Protein AF-A0A8H4EL02-F1 (afdb_monomer_lite)

Foldseek 3Di:
DLQLFQLCVVPDVPDDDDVLRNLQSVLLVLQCVQVVDDWPPVDPDPVVVSVCVLVVDGDDHDPLPDPLSVVQSCQSNDNDSVSRDDPVVSVVSVVPDDVVSSVVPDPQPPDDPVVLVVLVVVLVVCVVVVVVVSNVVSVVVSVVRPPQDPVNVVVVVPPPPVPDPDPDDDDDD

Secondary structure (DSSP, 8-state):
-GGGS-HHHHH-TTPPP-HHHHHHHHHHHHHHHHHTS-SSTT---HHHHHHHHHTT--PPPPTTS-HHHHHHHHHHT-SSGGGSPPHHHHHHHHHHS-HHHHSTTS------HHHHHHHHHHHHHHHHTT-HHHHHHHHHHHHHTT---HHHHHHHHT--TTS----------

Sequence (173 aa):
MPAYVEPQCLVNDKYKRNIKTDVYSLGVILWEISSGRSPFPSFESVLSLAVHIFRGNREEPIEGTPSQYIQLYKQCWNNDPVNRPETGSIVNTLNQINPNEMLKQHNPIEASPQFFESLRTESHKFFEQGKFLKTLDLFEEILKNCQLSPEDQLSATAWDLSRDRGVENFCEK

InterPro domains:
  IPR000719 Protein kinase domain [PS50011] (1-103)
  IPR001245 Serine-threonine/tyrosine-protein kinase, catalytic domain [PF07714] (6-94)
  IPR011009 Protein kinase-like domain superfamily [SSF56112] (2-119)
  IPR051681 Serine/Threonine Kinases and Pseudokinases [PTHR44329] (2-103)

Radius of gyration: 20.52 Å; chains: 1; bounding box: 42×43×51 Å

Organism: Gigaspora margarita (NCBI:txid4874)

pLDDT: mean 79.82, std 19.75, range [32.84, 98.38]

Structure (mmCIF, N/CA/C/O backbone):
data_AF-A0A8H4EL02-F1
#
_entry.id   AF-A0A8H4EL02-F1
#
loop_
_atom_site.group_PDB
_atom_site.id
_atom_site.type_symbol
_atom_site.label_atom_id
_atom_site.label_alt_id
_atom_site.label_comp_id
_atom_site.label_asym_id
_atom_site.label_entity_id
_atom_site.label_seq_id
_atom_site.pdbx_PDB_ins_code
_atom_site.Cartn_x
_atom_site.Cartn_y
_atom_site.Cartn_z
_atom_site.occupancy
_atom_site.B_iso_or_equiv
_atom_site.auth_seq_id
_atom_site.auth_comp_id
_atom_site.auth_asym_id
_atom_site.auth_atom_id
_atom_site.pdbx_PDB_model_num
ATOM 1 N N . MET A 1 1 ? 11.489 7.234 0.987 1.00 72.19 1 MET A N 1
ATOM 2 C CA . MET A 1 1 ? 10.448 7.333 -0.064 1.00 72.19 1 MET A CA 1
ATOM 3 C C . MET A 1 1 ? 10.497 6.291 -1.206 1.00 72.19 1 MET A C 1
ATOM 5 O O . MET A 1 1 ? 9.519 6.257 -1.935 1.00 72.19 1 MET A O 1
ATOM 9 N N . PRO A 1 2 ? 11.508 5.412 -1.407 1.00 85.88 2 PRO A N 1
ATOM 10 C CA . PRO A 1 2 ? 11.444 4.416 -2.498 1.00 85.88 2 PRO A CA 1
ATOM 11 C C . PRO A 1 2 ? 10.304 3.403 -2.350 1.00 85.88 2 PRO A C 1
ATOM 13 O O . PRO A 1 2 ? 9.802 2.915 -3.352 1.00 85.88 2 PRO A O 1
ATOM 16 N N . ALA A 1 3 ? 9.887 3.122 -1.110 1.00 93.00 3 ALA A N 1
ATOM 17 C CA . ALA A 1 3 ? 8.851 2.143 -0.783 1.00 93.00 3 ALA A CA 1
ATOM 18 C C . ALA A 1 3 ? 7.545 2.345 -1.566 1.00 93.00 3 ALA A C 1
ATOM 20 O O . ALA A 1 3 ? 6.992 1.392 -2.101 1.00 93.00 3 ALA A O 1
ATOM 21 N N . TYR A 1 4 ? 7.101 3.597 -1.685 1.00 95.75 4 TYR A N 1
ATOM 22 C CA . TYR A 1 4 ? 5.845 3.962 -2.341 1.00 95.75 4 TYR A CA 1
ATOM 23 C C . TYR A 1 4 ? 5.981 4.123 -3.855 1.00 95.75 4 TYR A C 1
ATOM 25 O O . TYR A 1 4 ? 4.978 4.290 -4.543 1.00 95.75 4 TYR A O 1
ATOM 33 N N . VAL A 1 5 ? 7.203 4.126 -4.389 1.00 93.94 5 VAL A N 1
ATOM 34 C CA . VAL A 1 5 ? 7.440 4.363 -5.812 1.00 93.94 5 VAL A CA 1
ATOM 35 C C . VAL A 1 5 ? 7.351 3.045 -6.563 1.00 93.94 5 VAL A C 1
ATOM 37 O O . VAL A 1 5 ? 7.994 2.064 -6.200 1.00 93.94 5 VAL A O 1
ATOM 40 N N . GLU A 1 6 ? 6.584 3.062 -7.651 1.00 93.38 6 GLU A N 1
ATOM 41 C CA . GLU A 1 6 ? 6.502 1.961 -8.605 1.00 93.38 6 GLU A CA 1
ATOM 42 C C . GLU A 1 6 ? 7.898 1.398 -8.954 1.00 93.38 6 GLU A C 1
ATOM 44 O O . GLU A 1 6 ? 8.740 2.165 -9.436 1.00 93.38 6 GLU A O 1
ATOM 49 N N . PRO A 1 7 ? 8.140 0.077 -8.815 1.00 92.06 7 PRO A N 1
ATOM 50 C CA . PRO A 1 7 ? 9.443 -0.526 -9.081 1.00 92.06 7 PRO A CA 1
ATOM 51 C C . PRO A 1 7 ? 10.013 -0.186 -10.463 1.00 92.06 7 PRO A C 1
ATOM 53 O O . PRO A 1 7 ? 11.208 0.072 -10.594 1.00 92.06 7 PRO A O 1
ATOM 56 N N . GLN A 1 8 ? 9.170 -0.133 -11.499 1.00 91.12 8 GLN A N 1
ATOM 57 C CA . GLN A 1 8 ? 9.612 0.197 -12.859 1.00 91.12 8 GLN A CA 1
ATOM 58 C C . GLN A 1 8 ? 10.101 1.648 -12.998 1.00 91.12 8 GLN A C 1
ATOM 60 O O . GLN A 1 8 ? 11.030 1.903 -13.764 1.00 91.12 8 GLN A O 1
ATOM 65 N N . CYS A 1 9 ? 9.552 2.581 -12.210 1.00 91.69 9 CYS A N 1
ATOM 66 C CA . CYS A 1 9 ? 10.016 3.971 -12.152 1.00 91.69 9 CYS A CA 1
ATOM 67 C C . CYS A 1 9 ? 11.393 4.114 -11.489 1.00 91.69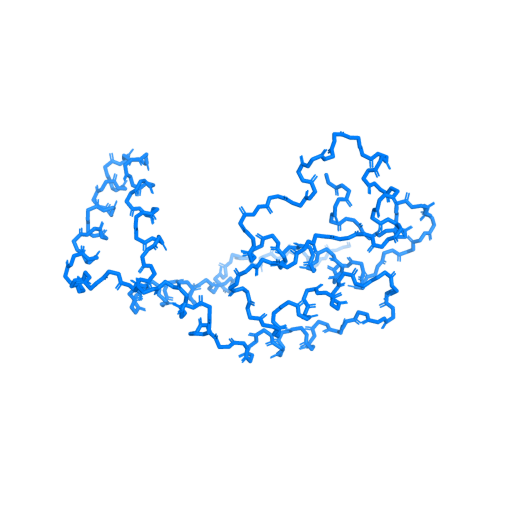 9 CYS A C 1
ATOM 69 O O . CYS A 1 9 ? 12.025 5.151 -11.658 1.00 91.69 9 CYS A O 1
ATOM 71 N N . LEU A 1 10 ? 11.838 3.124 -10.707 1.00 86.38 10 LEU A N 1
ATOM 72 C CA . LEU A 1 10 ? 13.146 3.146 -10.040 1.00 86.38 10 LEU A CA 1
ATOM 73 C C . LEU A 1 10 ? 14.283 2.671 -10.955 1.00 86.38 10 LEU A C 1
ATOM 75 O O . LEU A 1 10 ? 15.445 2.940 -10.666 1.00 86.38 10 LEU A O 1
ATOM 79 N N . VAL A 1 11 ? 13.954 1.940 -12.025 1.00 84.12 11 VAL A N 1
ATOM 80 C CA . VAL A 1 11 ? 14.935 1.307 -12.922 1.00 84.12 11 VAL A CA 1
ATOM 81 C C . VAL A 1 11 ? 14.952 1.950 -14.305 1.00 84.12 11 VAL A C 1
ATOM 83 O O . VAL A 1 11 ? 15.996 1.992 -14.951 1.00 84.12 11 VAL A O 1
ATOM 86 N N . ASN A 1 12 ? 13.803 2.433 -14.782 1.00 87.06 12 ASN A N 1
ATOM 87 C CA . ASN A 1 12 ? 13.669 2.988 -16.118 1.00 87.06 12 ASN A CA 1
ATOM 88 C C . ASN A 1 12 ? 13.135 4.422 -16.068 1.00 87.06 12 ASN A C 1
ATOM 90 O O . ASN A 1 12 ? 11.931 4.641 -15.949 1.00 87.06 12 ASN A O 1
ATOM 94 N N . ASP A 1 13 ? 14.023 5.389 -16.291 1.00 84.44 13 ASP A N 1
ATOM 95 C CA . ASP A 1 13 ? 13.687 6.819 -16.341 1.00 84.44 13 ASP A CA 1
ATOM 96 C C . ASP A 1 13 ? 12.685 7.174 -17.454 1.00 84.44 13 ASP A C 1
ATOM 98 O O . ASP A 1 13 ? 12.045 8.223 -17.419 1.00 84.44 13 ASP A O 1
ATOM 102 N N . LYS A 1 14 ? 12.528 6.302 -18.461 1.00 91.56 14 LYS A N 1
ATOM 103 C CA . LYS A 1 14 ? 11.557 6.471 -19.553 1.00 91.56 14 LYS A CA 1
ATOM 104 C C . LYS A 1 14 ? 10.209 5.817 -19.259 1.00 91.56 14 LYS A C 1
ATOM 106 O O . LYS A 1 14 ? 9.298 5.929 -20.084 1.00 91.56 14 LYS A O 1
ATOM 111 N N . TYR A 1 15 ? 10.069 5.105 -18.140 1.00 91.19 15 TYR A N 1
ATOM 112 C CA . TYR A 1 15 ? 8.803 4.495 -17.767 1.00 91.19 15 TYR A CA 1
ATOM 113 C C . TYR A 1 15 ? 7.772 5.587 -17.473 1.00 91.19 15 TYR A C 1
ATOM 115 O O . TYR A 1 15 ? 7.970 6.460 -16.626 1.00 91.19 15 TYR A O 1
ATOM 123 N N . LYS A 1 16 ? 6.657 5.555 -18.205 1.00 92.50 16 LYS A N 1
ATOM 124 C CA . LYS A 1 16 ? 5.602 6.553 -18.055 1.00 92.50 16 LYS A CA 1
ATOM 125 C C . LYS A 1 16 ? 4.712 6.185 -16.878 1.00 92.50 16 LYS A C 1
ATOM 127 O O . LYS A 1 16 ? 4.067 5.138 -16.886 1.00 92.50 16 LYS A O 1
ATOM 132 N N . ARG A 1 17 ? 4.644 7.087 -15.899 1.00 94.12 17 ARG A N 1
ATOM 133 C CA . ARG A 1 17 ? 3.669 7.005 -14.808 1.00 94.12 17 ARG A CA 1
ATOM 134 C C . ARG A 1 17 ? 2.252 7.074 -15.363 1.00 94.12 17 ARG A C 1
ATOM 136 O O . ARG A 1 17 ? 1.987 7.774 -16.339 1.00 94.12 17 ARG A O 1
ATOM 143 N N . ASN A 1 18 ? 1.364 6.317 -14.743 1.00 95.25 18 ASN A N 1
ATOM 144 C CA . ASN A 1 18 ? -0.039 6.211 -15.110 1.00 95.25 18 ASN A CA 1
ATOM 145 C C . ASN A 1 18 ? -0.846 5.826 -13.864 1.00 95.25 18 ASN A C 1
ATOM 147 O O . ASN A 1 18 ? -0.283 5.595 -12.801 1.00 95.25 18 ASN A O 1
ATOM 151 N N . ILE A 1 19 ? -2.159 5.663 -13.995 1.00 96.50 19 ILE A N 1
ATOM 152 C CA . ILE A 1 19 ? -3.010 5.316 -12.849 1.00 96.50 19 ILE A CA 1
ATOM 153 C C . ILE A 1 19 ? -2.571 4.032 -12.116 1.00 96.50 19 ILE A C 1
ATOM 155 O O . ILE A 1 19 ? -2.760 3.904 -10.910 1.00 96.50 19 ILE A O 1
ATOM 159 N N . LYS A 1 20 ? -1.930 3.077 -12.806 1.00 97.19 20 LYS A N 1
ATOM 160 C CA . LYS A 1 20 ? -1.430 1.843 -12.182 1.00 97.19 20 LYS A CA 1
ATOM 161 C C . LYS A 1 20 ? -0.226 2.101 -11.275 1.00 97.19 20 LYS A C 1
ATOM 163 O O . LYS A 1 20 ? -0.010 1.314 -10.354 1.00 97.19 20 LYS A O 1
ATOM 168 N N . THR A 1 21 ? 0.544 3.170 -11.499 1.00 96.75 21 THR A N 1
ATOM 169 C CA . THR A 1 21 ? 1.607 3.582 -10.567 1.00 96.75 21 THR A CA 1
ATOM 170 C C . THR A 1 21 ? 1.033 4.148 -9.279 1.00 96.75 21 THR A C 1
ATOM 172 O O . THR A 1 21 ? 1.567 3.862 -8.215 1.00 96.75 21 THR A O 1
ATOM 175 N N . ASP A 1 22 ? -0.093 4.856 -9.352 1.00 97.38 22 ASP A N 1
ATOM 176 C CA . ASP A 1 22 ? -0.764 5.375 -8.155 1.00 97.38 22 ASP A CA 1
ATOM 177 C C . ASP A 1 22 ? -1.420 4.238 -7.359 1.00 97.38 22 ASP A C 1
ATOM 179 O O . ASP A 1 22 ? -1.328 4.195 -6.133 1.00 97.38 22 ASP A O 1
ATOM 183 N N . VAL A 1 23 ? -2.000 3.248 -8.053 1.00 98.38 23 VAL A N 1
ATOM 184 C CA . VAL A 1 23 ? -2.521 2.017 -7.428 1.00 98.38 23 VAL A CA 1
ATOM 185 C C . VAL A 1 23 ? -1.422 1.253 -6.680 1.00 98.38 23 VAL A C 1
ATOM 187 O O . VAL A 1 23 ? -1.683 0.715 -5.606 1.00 98.38 23 VAL A O 1
ATOM 190 N N . TYR A 1 24 ? -0.189 1.242 -7.194 1.00 97.81 24 TYR A N 1
ATOM 191 C CA . TYR A 1 24 ? 0.942 0.653 -6.475 1.00 97.81 24 TYR A CA 1
ATOM 192 C C . TYR A 1 24 ? 1.186 1.358 -5.138 1.00 97.81 24 TYR A C 1
ATOM 194 O O . TYR A 1 24 ? 1.212 0.703 -4.094 1.00 97.81 24 TYR A O 1
ATOM 202 N N . SER A 1 25 ? 1.317 2.688 -5.161 1.00 97.75 25 SER A N 1
ATOM 203 C CA . SER A 1 25 ? 1.534 3.484 -3.950 1.00 97.75 25 SER A CA 1
ATOM 204 C C . SER A 1 25 ? 0.393 3.303 -2.948 1.00 97.75 25 SER A C 1
ATOM 206 O O . SER A 1 25 ? 0.645 3.173 -1.752 1.00 97.75 25 SER A O 1
ATOM 208 N N . LEU A 1 26 ? -0.849 3.214 -3.436 1.00 98.12 26 LEU A N 1
ATOM 209 C CA . LEU A 1 26 ? -2.017 2.921 -2.612 1.00 98.12 26 LEU A CA 1
ATOM 210 C C . LEU A 1 26 ? -1.902 1.562 -1.911 1.00 98.12 26 LEU A C 1
ATOM 212 O O . LEU A 1 26 ? -2.230 1.469 -0.736 1.00 98.12 26 LEU A O 1
ATOM 216 N N . GLY A 1 27 ? -1.401 0.520 -2.582 1.00 98.00 27 GLY A N 1
ATOM 217 C CA . GLY A 1 27 ? -1.161 -0.783 -1.951 1.00 98.00 27 GLY A CA 1
ATOM 218 C C . GLY A 1 27 ? -0.220 -0.694 -0.748 1.00 98.00 27 GLY A C 1
ATOM 219 O O . GLY A 1 27 ? -0.513 -1.247 0.308 1.00 98.00 27 GLY A O 1
ATOM 220 N N . VAL A 1 28 ? 0.867 0.071 -0.875 1.00 97.94 28 VAL A N 1
ATOM 221 C CA . VAL A 1 28 ? 1.817 0.303 0.228 1.00 97.94 28 VAL A CA 1
ATOM 222 C C . VAL A 1 28 ? 1.150 1.058 1.382 1.00 97.94 28 VAL A C 1
ATOM 224 O O . VAL A 1 28 ? 1.313 0.671 2.536 1.00 97.94 28 VAL A O 1
ATOM 227 N N . ILE A 1 29 ? 0.339 2.077 1.078 1.00 97.75 29 ILE A N 1
ATOM 228 C CA . ILE A 1 29 ? -0.419 2.841 2.083 1.00 97.75 29 ILE A CA 1
ATOM 229 C C . ILE A 1 29 ? -1.429 1.950 2.818 1.00 97.75 29 ILE A C 1
ATOM 231 O O . ILE A 1 29 ? -1.538 2.026 4.036 1.00 97.75 29 ILE A O 1
ATOM 235 N N . LEU A 1 30 ? -2.158 1.086 2.107 1.00 96.88 30 LEU A N 1
ATOM 236 C CA . LEU A 1 30 ? -3.107 0.158 2.731 1.00 96.88 30 LEU A CA 1
ATOM 237 C C . LEU A 1 30 ? -2.392 -0.791 3.705 1.00 96.88 30 LEU A C 1
ATOM 239 O O . LEU A 1 30 ? -2.878 -1.023 4.811 1.00 96.88 30 LEU A O 1
ATOM 243 N N . TRP A 1 31 ? -1.212 -1.300 3.337 1.00 97.31 31 TRP A N 1
ATOM 244 C CA . TRP A 1 31 ? -0.408 -2.096 4.264 1.00 97.31 31 TRP A CA 1
ATOM 245 C C . TRP A 1 31 ? 0.046 -1.278 5.481 1.00 97.31 31 TRP A C 1
ATOM 247 O O . TRP A 1 31 ? -0.095 -1.754 6.606 1.00 97.31 31 TRP A O 1
ATOM 257 N N . GLU A 1 32 ? 0.523 -0.047 5.282 1.00 96.56 32 GLU A N 1
ATOM 258 C CA . GLU A 1 32 ? 0.945 0.860 6.362 1.00 96.56 32 GLU A CA 1
ATOM 259 C C . GLU A 1 32 ? -0.200 1.168 7.338 1.00 96.56 32 GLU A C 1
ATOM 261 O O . GLU A 1 32 ? 0.001 1.128 8.550 1.00 96.56 32 GLU A O 1
ATOM 266 N N . ILE A 1 33 ? -1.422 1.375 6.834 1.00 93.88 33 ILE A N 1
ATOM 267 C CA . ILE A 1 33 ? -2.625 1.536 7.664 1.00 93.88 33 ILE A CA 1
ATOM 268 C C . ILE A 1 33 ? -2.895 0.266 8.476 1.00 93.88 33 ILE A C 1
ATOM 270 O O . ILE A 1 33 ? -3.159 0.351 9.672 1.00 93.88 33 ILE A O 1
ATOM 274 N N . SER A 1 34 ? -2.811 -0.913 7.849 1.00 91.88 34 SER A N 1
ATOM 275 C CA . SER A 1 34 ? -3.055 -2.181 8.550 1.00 91.88 34 SER A CA 1
ATOM 276 C C . SER A 1 34 ? -1.995 -2.503 9.606 1.00 91.88 34 SER A C 1
ATOM 278 O O . SER A 1 34 ? -2.295 -3.144 10.609 1.00 91.88 34 SER A O 1
ATOM 280 N N . SER A 1 35 ? -0.751 -2.069 9.386 1.00 91.38 35 SER A N 1
ATOM 281 C CA . SER A 1 35 ? 0.380 -2.390 10.252 1.00 91.38 35 SER A CA 1
ATOM 282 C C . SER A 1 35 ? 0.636 -1.348 11.333 1.00 91.38 35 SER A C 1
ATOM 284 O O . SER A 1 35 ? 1.234 -1.681 12.359 1.00 91.38 35 SER A O 1
ATOM 286 N N . GLY A 1 36 ? 0.235 -0.096 11.094 1.00 89.88 36 GLY A N 1
ATOM 287 C CA . GLY A 1 36 ? 0.633 1.056 11.898 1.00 89.88 36 GLY A CA 1
ATOM 288 C C . GLY A 1 36 ? 2.143 1.321 11.857 1.00 89.88 36 GLY A C 1
ATOM 289 O O . GLY A 1 36 ? 2.685 1.922 12.783 1.00 89.88 36 GLY A O 1
ATOM 290 N N . ARG A 1 37 ? 2.856 0.815 10.840 1.00 91.12 37 ARG A N 1
ATOM 291 C CA . ARG A 1 37 ? 4.322 0.861 10.737 1.00 91.12 37 ARG A CA 1
ATOM 292 C C . ARG A 1 37 ? 4.756 1.421 9.393 1.00 91.12 37 ARG A C 1
ATOM 294 O O . ARG A 1 37 ? 4.164 1.117 8.363 1.00 91.12 37 ARG A O 1
ATOM 301 N N . SER A 1 38 ? 5.876 2.141 9.405 1.00 93.00 38 SER A N 1
ATOM 302 C CA . SER A 1 38 ? 6.515 2.601 8.172 1.00 93.00 38 SER A CA 1
ATOM 303 C C . SER A 1 38 ? 7.023 1.409 7.339 1.00 93.00 38 SER A C 1
ATOM 305 O O . SER A 1 38 ? 7.582 0.471 7.921 1.00 93.00 38 SER A O 1
ATOM 307 N N . PRO A 1 39 ? 6.856 1.423 6.004 1.00 95.12 39 PRO A N 1
ATOM 308 C CA . PRO A 1 39 ? 7.300 0.343 5.127 1.00 95.12 39 PRO A CA 1
ATOM 309 C C . PRO A 1 39 ? 8.828 0.238 5.064 1.00 95.12 39 PRO A C 1
ATOM 311 O O . PRO A 1 39 ? 9.543 1.241 5.008 1.00 95.12 39 PRO A O 1
ATOM 314 N N . PHE A 1 40 ? 9.328 -0.999 5.034 1.00 94.25 40 PHE A N 1
ATOM 315 C CA . PHE A 1 40 ? 10.759 -1.340 4.987 1.00 94.25 40 PHE A CA 1
ATOM 316 C C . PHE A 1 40 ? 11.660 -0.599 6.008 1.00 94.25 40 PHE A C 1
ATOM 318 O O . PHE A 1 40 ? 12.701 -0.055 5.625 1.00 94.25 40 PHE A O 1
ATOM 325 N N . PRO A 1 41 ? 11.345 -0.615 7.320 1.00 90.94 41 PRO A N 1
ATOM 326 C CA . PRO A 1 41 ? 12.036 0.217 8.313 1.00 90.94 41 PRO A CA 1
ATOM 327 C C . PRO A 1 41 ? 13.511 -0.166 8.522 1.00 90.94 41 PRO A C 1
ATOM 329 O O . PRO A 1 41 ? 14.291 0.627 9.035 1.00 90.94 41 PRO A O 1
ATOM 332 N N . SER A 1 42 ? 13.908 -1.379 8.124 1.00 91.25 42 SER A N 1
ATOM 333 C CA . SER A 1 42 ? 15.271 -1.900 8.286 1.00 91.25 42 SER A CA 1
ATOM 334 C C . SER A 1 42 ? 16.241 -1.487 7.171 1.00 91.25 42 SER A C 1
ATOM 336 O O . SER A 1 42 ? 17.415 -1.844 7.231 1.00 91.25 42 SER A O 1
ATOM 338 N N . PHE A 1 43 ? 15.776 -0.788 6.130 1.00 91.62 43 PHE A N 1
ATOM 339 C CA . PHE A 1 43 ? 16.621 -0.390 5.004 1.00 91.62 43 PHE A CA 1
ATOM 340 C C . PHE A 1 43 ? 17.118 1.049 5.151 1.00 91.62 43 PHE A C 1
ATOM 342 O O . PHE A 1 43 ? 16.365 2.001 4.972 1.00 91.62 43 PHE A O 1
ATOM 349 N N . GLU A 1 44 ? 18.422 1.211 5.367 1.00 89.19 44 GLU A N 1
ATOM 350 C CA . GLU A 1 44 ? 19.067 2.535 5.398 1.00 89.19 44 GLU A CA 1
ATOM 351 C C . GLU A 1 44 ? 19.433 3.043 3.992 1.00 89.19 44 GLU A C 1
ATOM 353 O O . GLU A 1 44 ? 19.445 4.242 3.715 1.00 89.19 44 GLU A O 1
ATOM 358 N N . SER A 1 45 ? 19.723 2.123 3.068 1.00 92.81 45 SER A N 1
ATOM 359 C CA . SER A 1 45 ? 20.148 2.442 1.704 1.00 92.81 45 SER A CA 1
ATOM 360 C C . SER A 1 45 ? 18.968 2.441 0.733 1.00 92.81 45 SER A C 1
ATOM 362 O O . SER A 1 45 ? 18.359 1.402 0.472 1.00 92.81 45 SER A O 1
ATOM 364 N N . VAL A 1 46 ? 18.720 3.597 0.108 1.00 89.69 46 VAL A N 1
ATOM 365 C CA . VAL A 1 46 ? 17.717 3.772 -0.959 1.00 89.69 46 VAL A CA 1
ATOM 366 C C . VAL A 1 46 ? 17.929 2.792 -2.114 1.00 89.69 46 VAL A C 1
ATOM 368 O O . VAL A 1 46 ? 16.966 2.197 -2.594 1.00 89.69 46 VAL A O 1
ATOM 371 N N . LEU A 1 47 ? 19.179 2.592 -2.541 1.00 90.88 47 LEU A N 1
ATOM 372 C CA . LEU A 1 47 ? 19.505 1.680 -3.638 1.00 90.88 47 LEU A CA 1
ATOM 373 C C . LEU A 1 47 ? 19.220 0.222 -3.257 1.00 90.88 47 LEU A C 1
ATOM 375 O O . LEU A 1 47 ? 18.634 -0.520 -4.043 1.00 90.88 47 LEU A O 1
ATOM 379 N N . SER A 1 48 ? 19.595 -0.178 -2.039 1.00 93.19 48 SER A N 1
ATOM 380 C CA . SER A 1 48 ? 19.351 -1.541 -1.548 1.00 93.19 48 SER A CA 1
ATOM 381 C C . SER A 1 48 ? 17.855 -1.835 -1.452 1.00 93.19 48 SER A C 1
ATOM 383 O O . SER A 1 48 ? 17.410 -2.904 -1.869 1.00 93.19 48 SER A O 1
ATOM 385 N N . LEU A 1 49 ? 17.074 -0.857 -0.982 1.00 94.19 49 LEU A N 1
ATOM 386 C CA . LEU A 1 49 ? 15.618 -0.938 -0.944 1.00 94.19 49 LEU A CA 1
ATOM 387 C C . LEU A 1 49 ? 15.014 -1.047 -2.351 1.00 94.19 49 LEU A C 1
ATOM 389 O O . LEU A 1 49 ? 14.188 -1.922 -2.596 1.00 94.19 49 LEU A O 1
ATOM 393 N N . ALA A 1 50 ? 15.457 -0.212 -3.295 1.00 91.94 50 ALA A N 1
ATOM 394 C CA . ALA A 1 50 ? 14.979 -0.252 -4.676 1.00 91.94 50 ALA A CA 1
ATOM 395 C C . ALA A 1 50 ? 15.225 -1.622 -5.333 1.00 91.94 50 ALA A C 1
ATOM 397 O O . ALA A 1 50 ? 14.322 -2.183 -5.950 1.00 91.94 50 ALA A O 1
ATOM 398 N N . VAL A 1 51 ? 16.414 -2.207 -5.143 1.00 92.44 51 VAL A N 1
ATOM 399 C CA . VAL A 1 51 ? 16.739 -3.555 -5.642 1.00 92.44 51 VAL A CA 1
ATOM 400 C C . VAL A 1 51 ? 15.876 -4.625 -4.967 1.00 92.44 51 VAL A C 1
ATOM 402 O O . VAL A 1 51 ? 15.399 -5.543 -5.636 1.00 92.44 51 VAL A O 1
ATOM 405 N N . HIS A 1 52 ? 15.658 -4.520 -3.654 1.00 94.31 52 HIS A N 1
ATOM 406 C CA . HIS A 1 52 ? 14.821 -5.455 -2.903 1.00 94.31 52 HIS A CA 1
ATOM 407 C C . HIS A 1 52 ? 13.368 -5.448 -3.402 1.00 94.31 52 HIS A C 1
ATOM 409 O O . HIS A 1 52 ? 12.815 -6.514 -3.684 1.00 94.31 52 HIS A O 1
ATOM 415 N N . ILE A 1 53 ? 12.802 -4.254 -3.597 1.00 94.75 53 ILE A N 1
ATOM 416 C CA . ILE A 1 53 ? 11.457 -4.025 -4.136 1.00 94.75 53 ILE A CA 1
ATOM 417 C C . ILE A 1 53 ? 11.345 -4.527 -5.577 1.00 94.75 53 ILE A C 1
ATOM 419 O O . ILE A 1 53 ? 10.379 -5.215 -5.913 1.00 94.75 53 ILE A O 1
ATOM 423 N N . PHE A 1 54 ? 12.335 -4.233 -6.424 1.00 90.88 54 PHE A N 1
ATOM 424 C CA . PHE A 1 54 ? 12.348 -4.654 -7.826 1.00 90.88 54 PHE A CA 1
ATOM 425 C C . PHE A 1 54 ? 12.361 -6.180 -7.984 1.00 90.88 54 PHE A C 1
ATOM 427 O O . PHE A 1 54 ? 11.751 -6.718 -8.903 1.00 90.88 54 PHE A O 1
ATOM 434 N N . ARG A 1 55 ? 12.987 -6.899 -7.044 1.00 92.25 55 ARG A N 1
ATOM 435 C CA . ARG A 1 55 ? 12.954 -8.371 -6.987 1.00 92.25 55 ARG A CA 1
ATOM 436 C C . ARG A 1 55 ? 11.605 -8.946 -6.539 1.00 92.25 55 ARG A C 1
ATOM 438 O O . ARG A 1 55 ? 11.455 -10.161 -6.512 1.00 92.25 55 ARG A O 1
ATOM 445 N N . GLY A 1 56 ? 10.631 -8.101 -6.204 1.00 92.25 56 GLY A N 1
ATOM 446 C CA . GLY A 1 56 ? 9.295 -8.511 -5.774 1.00 92.25 56 GLY A CA 1
ATOM 447 C C . GLY A 1 56 ? 9.146 -8.810 -4.295 1.00 92.25 56 GLY A C 1
ATOM 448 O O . GLY A 1 56 ? 8.077 -9.254 -3.888 1.00 92.25 56 GLY A O 1
ATOM 449 N N . ASN A 1 57 ? 10.173 -8.548 -3.489 1.00 95.00 57 ASN A N 1
ATOM 450 C CA . ASN A 1 57 ? 10.045 -8.694 -2.049 1.00 95.00 57 ASN A CA 1
ATOM 451 C C . ASN A 1 57 ? 9.158 -7.576 -1.491 1.00 95.00 57 ASN A C 1
ATOM 453 O O . ASN A 1 57 ? 9.248 -6.419 -1.919 1.00 95.00 57 ASN A O 1
ATOM 457 N N . ARG A 1 58 ? 8.290 -7.942 -0.553 1.00 95.31 58 ARG A N 1
ATOM 458 C CA . ARG A 1 58 ? 7.314 -7.068 0.097 1.00 95.31 58 ARG A CA 1
ATOM 459 C C . ARG A 1 58 ? 7.217 -7.428 1.567 1.00 95.31 58 ARG A C 1
ATOM 461 O O . ARG A 1 58 ? 7.741 -8.449 2.003 1.00 95.31 58 ARG A O 1
ATOM 468 N N . GLU A 1 59 ? 6.550 -6.566 2.305 1.00 95.44 59 GLU A N 1
ATOM 469 C CA . GLU A 1 59 ? 6.235 -6.763 3.699 1.00 95.44 59 GLU A CA 1
ATOM 470 C C . GLU A 1 59 ? 5.324 -7.973 3.910 1.00 95.44 59 GLU A C 1
ATOM 472 O O . GLU A 1 59 ? 4.472 -8.316 3.081 1.00 95.44 59 GLU A O 1
ATOM 477 N N . GLU A 1 60 ? 5.501 -8.609 5.063 1.00 94.81 60 GLU A N 1
ATOM 478 C CA . GLU A 1 60 ? 4.647 -9.708 5.477 1.00 94.81 60 GLU A CA 1
ATOM 479 C C . GLU A 1 60 ? 3.276 -9.194 5.941 1.00 94.81 60 GLU A C 1
ATOM 481 O O . GLU A 1 60 ? 3.165 -8.080 6.475 1.00 94.81 60 GLU A O 1
ATOM 486 N N . PRO A 1 61 ? 2.208 -9.989 5.758 1.00 94.25 61 PRO A N 1
ATOM 487 C CA . PRO A 1 61 ? 0.910 -9.672 6.325 1.00 94.25 61 PRO A CA 1
ATOM 488 C C . PRO A 1 61 ? 0.956 -9.563 7.847 1.00 94.25 61 PRO A C 1
ATOM 490 O O . PRO A 1 61 ? 1.642 -10.329 8.521 1.00 94.25 61 PRO A O 1
ATOM 493 N N . ILE A 1 62 ? 0.170 -8.634 8.380 1.00 90.38 62 ILE A N 1
ATOM 494 C CA . ILE A 1 62 ? 0.034 -8.430 9.818 1.00 90.38 62 ILE A CA 1
ATOM 495 C C . ILE A 1 62 ? -1.088 -9.316 10.349 1.00 90.38 62 ILE A C 1
ATOM 497 O O . ILE A 1 62 ? -2.183 -9.359 9.777 1.00 90.38 62 ILE A O 1
ATOM 501 N N . GLU A 1 63 ? -0.809 -10.016 11.445 1.00 87.12 63 GLU A N 1
ATOM 502 C CA . GLU A 1 63 ? -1.801 -10.819 12.156 1.00 87.12 63 GLU A CA 1
ATOM 503 C C . GLU A 1 63 ? -3.024 -9.963 12.523 1.00 87.12 63 GLU A C 1
ATOM 505 O O . GLU A 1 63 ? -2.895 -8.808 12.920 1.00 87.12 63 GLU A O 1
ATOM 510 N N . GLY A 1 64 ? -4.219 -10.512 12.307 1.00 84.12 64 GLY A N 1
ATOM 511 C CA . GLY A 1 64 ? -5.482 -9.803 12.539 1.00 84.12 64 GLY A CA 1
ATOM 512 C C . GLY A 1 64 ? -5.988 -8.940 11.394 1.00 84.12 64 GLY A C 1
ATOM 513 O O . GLY A 1 64 ? -7.140 -8.512 11.422 1.00 84.12 64 GLY A O 1
ATOM 514 N N . THR A 1 65 ? -5.198 -8.755 10.337 1.00 89.06 65 THR A N 1
ATOM 515 C CA . THR A 1 65 ? -5.703 -8.110 9.121 1.00 89.06 65 THR A CA 1
ATOM 516 C C . THR A 1 65 ? -6.643 -9.067 8.369 1.00 89.06 65 THR A C 1
ATOM 518 O O . THR A 1 65 ? -6.245 -10.206 8.101 1.00 89.06 65 THR A O 1
ATOM 521 N N . PRO A 1 66 ? -7.865 -8.649 7.976 1.00 90.31 66 PRO A N 1
ATOM 522 C CA . PRO A 1 66 ? -8.773 -9.482 7.196 1.00 90.31 66 PRO A CA 1
ATOM 523 C C . PRO A 1 66 ? -8.122 -9.984 5.912 1.00 90.31 66 PRO A C 1
ATOM 525 O O . PRO A 1 66 ? -7.458 -9.231 5.196 1.00 90.31 66 PRO A O 1
ATOM 528 N N . SER A 1 67 ? -8.364 -11.248 5.574 1.00 91.75 67 SER A N 1
ATOM 529 C CA . SER A 1 67 ? -7.776 -11.889 4.392 1.00 91.75 67 SER A CA 1
ATOM 530 C C . SER A 1 67 ? -8.106 -11.149 3.093 1.00 91.75 67 SER A C 1
ATOM 532 O O . SER A 1 67 ? -7.236 -10.999 2.237 1.00 91.75 67 SER A O 1
ATOM 534 N N . GLN A 1 68 ? -9.327 -10.620 2.968 1.00 93.56 68 GLN A N 1
ATOM 535 C CA . GLN A 1 68 ? -9.739 -9.804 1.823 1.00 93.56 68 GLN A CA 1
ATOM 536 C C . GLN A 1 68 ? -8.938 -8.498 1.721 1.00 93.56 68 GLN A C 1
ATOM 538 O O . GLN A 1 68 ? -8.529 -8.116 0.626 1.00 93.56 68 GLN A O 1
ATOM 543 N N . TYR A 1 69 ? -8.650 -7.850 2.853 1.00 95.06 69 TYR A N 1
ATOM 544 C CA . TYR A 1 69 ? -7.827 -6.639 2.899 1.00 95.06 69 TYR A CA 1
ATOM 545 C C . TYR A 1 69 ? -6.368 -6.949 2.529 1.00 95.06 69 TYR A C 1
ATOM 547 O O . TYR A 1 69 ? -5.765 -6.234 1.727 1.00 95.06 69 TYR A O 1
ATOM 555 N N . ILE A 1 70 ? -5.833 -8.070 3.036 1.00 95.81 70 ILE A N 1
ATOM 556 C CA . ILE A 1 70 ? -4.501 -8.579 2.671 1.00 95.81 70 ILE A CA 1
ATOM 557 C C . ILE A 1 70 ? -4.400 -8.811 1.167 1.00 95.81 70 ILE A C 1
ATOM 559 O O . ILE A 1 70 ?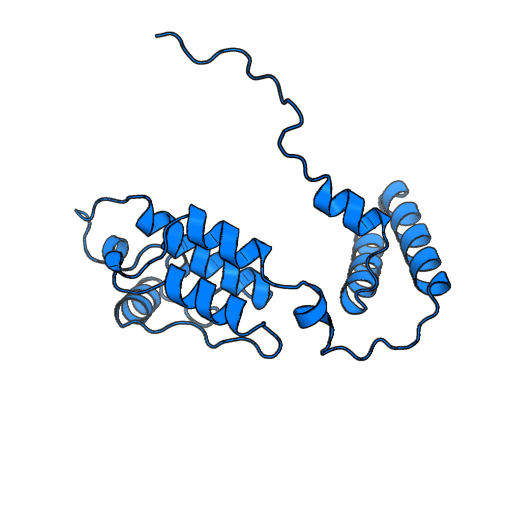 -3.450 -8.373 0.518 1.00 95.81 70 ILE A O 1
ATOM 563 N N . GLN A 1 71 ? -5.380 -9.511 0.600 1.00 96.50 71 GLN A N 1
ATOM 564 C CA . GLN A 1 71 ? -5.410 -9.789 -0.826 1.00 96.50 71 GLN A CA 1
ATOM 565 C C . GLN A 1 71 ? -5.479 -8.495 -1.641 1.00 96.50 71 GLN A C 1
ATOM 567 O O . GLN A 1 71 ? -4.770 -8.377 -2.640 1.00 96.50 71 GLN A O 1
ATOM 572 N N . LEU A 1 72 ? -6.277 -7.521 -1.198 1.00 97.50 72 LEU A N 1
ATOM 573 C CA . LEU A 1 72 ? -6.436 -6.245 -1.880 1.00 97.50 72 LEU A CA 1
ATOM 574 C C . LEU A 1 72 ? -5.113 -5.481 -1.982 1.00 97.50 72 LEU A C 1
ATOM 576 O O . LEU A 1 72 ? -4.682 -5.176 -3.095 1.00 97.50 72 LEU A O 1
ATOM 580 N N . TYR A 1 73 ? -4.432 -5.203 -0.862 1.00 97.62 73 TYR A N 1
ATOM 581 C CA . TYR A 1 73 ? -3.172 -4.456 -0.943 1.00 97.62 73 TYR A CA 1
ATOM 582 C C . TYR A 1 73 ? -2.098 -5.243 -1.704 1.00 97.62 73 TYR A C 1
ATOM 584 O O . TYR A 1 73 ? -1.311 -4.646 -2.443 1.00 97.62 73 TYR A O 1
ATOM 592 N N . LYS A 1 74 ? -2.127 -6.588 -1.631 1.00 97.75 74 LYS A N 1
ATOM 593 C CA . LYS A 1 74 ? -1.228 -7.445 -2.415 1.00 97.75 74 LYS A CA 1
ATOM 594 C C . LYS A 1 74 ? -1.451 -7.346 -3.919 1.00 97.75 74 LYS A C 1
ATOM 596 O O . LYS A 1 74 ? -0.488 -7.372 -4.686 1.00 97.75 74 LYS A O 1
ATOM 601 N N . GLN A 1 75 ? -2.702 -7.227 -4.348 1.00 97.81 75 GLN A N 1
ATOM 602 C CA . GLN A 1 75 ? -3.041 -6.990 -5.748 1.00 97.81 75 GLN A CA 1
ATOM 603 C C . GLN A 1 75 ? -2.641 -5.576 -6.186 1.00 97.81 75 GLN A C 1
ATOM 605 O O . GLN A 1 75 ? -2.097 -5.411 -7.277 1.00 97.81 75 GLN A O 1
ATOM 610 N N . CYS A 1 76 ? -2.844 -4.567 -5.336 1.00 98.38 76 CYS A N 1
ATOM 611 C CA . CYS A 1 76 ? -2.479 -3.179 -5.627 1.00 98.38 76 CYS A CA 1
ATOM 612 C C . CYS A 1 76 ? -0.977 -2.997 -5.892 1.00 98.38 76 CYS A C 1
ATOM 614 O O . CYS A 1 76 ? -0.611 -2.341 -6.864 1.00 98.38 76 CYS A O 1
ATOM 616 N N . TRP A 1 77 ? -0.098 -3.622 -5.101 1.00 97.06 77 TRP A N 1
ATOM 617 C CA . TRP A 1 77 ? 1.358 -3.491 -5.264 1.00 97.06 77 TRP A CA 1
ATOM 618 C C . TRP A 1 77 ? 2.015 -4.589 -6.120 1.00 97.06 77 TRP A C 1
ATOM 620 O O . TRP A 1 77 ? 3.225 -4.832 -6.010 1.00 97.06 77 TRP A O 1
ATOM 630 N N . ASN A 1 78 ? 1.228 -5.299 -6.940 1.00 96.69 78 ASN A N 1
ATOM 631 C CA . ASN A 1 78 ? 1.732 -6.367 -7.803 1.00 96.69 78 ASN A CA 1
ATOM 632 C C . ASN A 1 78 ? 2.857 -5.839 -8.714 1.00 96.69 78 ASN A C 1
ATOM 634 O O . ASN A 1 78 ? 2.758 -4.735 -9.256 1.00 96.69 78 ASN A O 1
ATOM 638 N N . ASN A 1 79 ? 3.926 -6.619 -8.890 1.00 93.12 79 ASN A N 1
ATOM 639 C CA . ASN A 1 79 ? 5.064 -6.230 -9.730 1.00 93.12 79 ASN A CA 1
ATOM 640 C C . ASN A 1 79 ? 4.670 -5.958 -11.183 1.00 93.12 79 ASN A C 1
ATOM 642 O O . ASN A 1 79 ? 5.257 -5.082 -11.813 1.00 93.12 79 ASN A O 1
ATOM 646 N N . ASP A 1 80 ? 3.698 -6.702 -11.707 1.00 94.00 80 ASP A N 1
ATOM 647 C CA . ASP A 1 80 ? 3.156 -6.475 -13.038 1.00 94.00 80 ASP A CA 1
ATOM 648 C C . ASP A 1 80 ? 1.981 -5.478 -12.954 1.00 94.00 80 ASP A C 1
ATOM 650 O O . ASP A 1 80 ? 0.945 -5.803 -12.359 1.00 94.00 80 ASP A O 1
ATOM 654 N N . PRO A 1 81 ? 2.101 -4.272 -13.549 1.00 95.06 81 PRO A N 1
ATOM 655 C CA . PRO A 1 81 ? 1.042 -3.267 -13.556 1.00 95.06 81 PRO A CA 1
ATOM 656 C C . PRO A 1 81 ? -0.281 -3.751 -14.156 1.00 95.06 81 PRO A C 1
ATOM 658 O O . PRO A 1 81 ? -1.332 -3.217 -13.795 1.00 95.06 81 PRO A O 1
ATOM 661 N N . VAL A 1 82 ? -0.251 -4.752 -15.046 1.00 95.69 82 VAL A N 1
ATOM 662 C CA . VAL A 1 82 ? -1.454 -5.324 -15.672 1.00 95.69 82 VAL A CA 1
ATOM 663 C C . VAL A 1 82 ? -2.314 -6.060 -14.645 1.00 95.69 82 VAL A C 1
ATOM 665 O O . VAL A 1 82 ? -3.538 -5.989 -14.707 1.00 95.69 82 VAL A O 1
ATOM 668 N N . ASN A 1 83 ? -1.685 -6.701 -13.657 1.00 96.75 83 ASN A N 1
ATOM 669 C CA . ASN A 1 83 ? -2.373 -7.484 -12.628 1.00 96.75 83 ASN A CA 1
ATOM 670 C C . ASN A 1 83 ? -2.944 -6.631 -11.490 1.00 96.75 83 ASN A C 1
ATOM 672 O O . ASN A 1 83 ? -3.604 -7.157 -10.592 1.00 96.75 83 ASN A O 1
ATOM 676 N N . ARG A 1 84 ? -2.683 -5.322 -11.492 1.00 98.06 84 ARG A N 1
ATOM 677 C CA . ARG A 1 84 ? -3.225 -4.416 -10.480 1.00 98.06 84 ARG A CA 1
ATOM 678 C C . ARG A 1 84 ? -4.691 -4.125 -10.781 1.00 98.06 84 ARG A C 1
ATOM 680 O O . ARG A 1 84 ? -5.037 -3.943 -11.952 1.00 98.06 84 ARG A O 1
ATOM 687 N N . PRO A 1 85 ? -5.550 -4.009 -9.761 1.00 98.00 85 PRO A N 1
ATOM 688 C CA . PRO A 1 85 ? -6.967 -3.745 -9.955 1.00 98.00 85 PRO A CA 1
ATOM 689 C C . PRO A 1 85 ? -7.212 -2.345 -10.534 1.00 98.00 85 PRO A C 1
ATOM 691 O O . PRO A 1 85 ? -6.322 -1.492 -10.621 1.00 98.00 85 PRO A O 1
ATOM 694 N N . GLU A 1 86 ? -8.436 -2.112 -10.988 1.00 97.88 86 GLU A N 1
ATOM 695 C CA . GLU A 1 86 ? -8.929 -0.768 -11.282 1.00 97.88 86 GLU A CA 1
ATOM 696 C C . GLU A 1 86 ? -9.406 -0.093 -9.998 1.00 97.88 86 GLU A C 1
ATOM 698 O O . GLU A 1 86 ? -9.878 -0.760 -9.076 1.00 97.88 86 GLU A O 1
ATOM 703 N N . THR A 1 87 ? -9.332 1.235 -9.943 1.00 96.19 87 THR A N 1
ATOM 704 C CA . THR A 1 87 ? -9.706 2.013 -8.753 1.00 96.19 87 THR A CA 1
ATOM 705 C C . THR A 1 87 ? -11.145 1.755 -8.307 1.00 96.19 87 THR A C 1
ATOM 707 O O . THR A 1 87 ? -11.388 1.603 -7.113 1.00 96.19 87 THR A O 1
ATOM 710 N N . GLY A 1 88 ? -12.086 1.593 -9.244 1.00 96.62 88 GLY A N 1
ATOM 711 C CA . GLY A 1 88 ? -13.466 1.214 -8.925 1.00 96.62 88 GLY A CA 1
ATOM 712 C C . GLY A 1 88 ? -13.572 -0.146 -8.226 1.00 96.62 88 GLY A C 1
ATOM 713 O O . GLY A 1 88 ? -14.315 -0.288 -7.257 1.00 96.62 88 GLY A O 1
ATOM 714 N N . SER A 1 89 ? -12.775 -1.135 -8.649 1.00 96.56 89 SER A N 1
ATOM 715 C CA . SER A 1 89 ? -12.723 -2.441 -7.980 1.00 96.56 89 SER A CA 1
ATOM 716 C C . SER A 1 89 ? -12.140 -2.333 -6.574 1.00 96.56 89 SER A C 1
ATOM 718 O O . SER A 1 89 ? -12.622 -3.017 -5.681 1.00 96.56 89 SER A O 1
ATOM 720 N N . ILE A 1 90 ? -11.132 -1.480 -6.368 1.00 97.75 90 ILE A N 1
ATOM 721 C CA . ILE A 1 90 ? -10.525 -1.257 -5.048 1.00 97.75 90 ILE A CA 1
ATOM 722 C C . ILE A 1 90 ? -11.572 -0.709 -4.077 1.00 97.75 90 ILE A C 1
ATOM 724 O O . ILE A 1 90 ? -11.749 -1.266 -2.998 1.00 97.75 90 ILE A O 1
ATOM 728 N N . VAL A 1 91 ? -12.303 0.335 -4.480 1.00 95.62 91 VAL A N 1
ATOM 729 C CA . VAL A 1 91 ? -13.363 0.948 -3.663 1.00 95.62 91 VAL A CA 1
ATOM 730 C C . VAL A 1 91 ? -14.463 -0.063 -3.342 1.00 95.62 91 VAL A C 1
ATOM 732 O O . VAL A 1 91 ? -14.864 -0.187 -2.188 1.00 95.62 91 VAL A O 1
ATOM 735 N N . ASN A 1 92 ? -14.910 -0.834 -4.336 1.00 95.12 92 ASN A N 1
ATOM 736 C CA . ASN A 1 92 ? -15.925 -1.865 -4.126 1.00 95.12 92 ASN A CA 1
ATOM 737 C C . ASN A 1 92 ? -15.468 -2.926 -3.118 1.00 95.12 92 ASN A C 1
ATOM 739 O O . ASN A 1 92 ? -16.240 -3.278 -2.230 1.00 95.12 92 ASN A O 1
ATOM 743 N N . THR A 1 93 ? -14.224 -3.400 -3.222 1.00 94.44 93 THR A N 1
ATOM 744 C CA . THR A 1 93 ? -13.662 -4.358 -2.262 1.00 94.44 93 THR A CA 1
ATOM 745 C C . THR A 1 93 ? -13.579 -3.751 -0.865 1.00 94.44 93 THR A C 1
ATOM 747 O O . THR A 1 93 ? -14.007 -4.386 0.091 1.00 94.44 93 THR A O 1
ATOM 750 N N . LEU A 1 94 ? -13.090 -2.514 -0.730 1.00 93.06 94 LEU A N 1
ATOM 751 C CA . LEU A 1 94 ? -13.006 -1.831 0.567 1.00 93.06 94 LEU A CA 1
ATOM 752 C C . LEU A 1 94 ? -14.378 -1.681 1.234 1.00 93.06 94 LEU A C 1
ATOM 754 O O . LEU A 1 94 ? -14.500 -1.945 2.424 1.00 93.06 94 LEU A O 1
ATOM 758 N N . ASN A 1 95 ? -15.416 -1.344 0.467 1.00 90.75 95 ASN A N 1
ATOM 759 C CA . ASN A 1 95 ? -16.785 -1.211 0.976 1.00 90.75 95 ASN A CA 1
ATOM 760 C C . ASN A 1 95 ? -17.405 -2.543 1.432 1.00 90.75 95 ASN A C 1
ATOM 762 O O . ASN A 1 95 ? -18.370 -2.540 2.194 1.00 90.75 95 ASN A O 1
ATOM 766 N N . GLN A 1 96 ? -16.895 -3.677 0.946 1.00 90.19 96 GLN A N 1
ATOM 767 C CA . GLN A 1 96 ? -17.376 -5.010 1.320 1.00 90.19 96 GLN A CA 1
ATOM 768 C C . GLN A 1 96 ? -16.676 -5.570 2.562 1.00 90.19 96 GLN A C 1
ATOM 770 O O . GLN A 1 96 ? -17.198 -6.493 3.190 1.00 90.19 96 GLN A O 1
ATOM 775 N N . ILE A 1 97 ? -15.513 -5.028 2.927 1.00 87.31 97 ILE A N 1
ATOM 776 C CA . ILE A 1 97 ? -14.756 -5.486 4.089 1.00 87.31 97 ILE A CA 1
ATOM 777 C C . ILE A 1 97 ? -15.483 -5.022 5.350 1.00 87.31 97 ILE A C 1
ATOM 779 O O . ILE A 1 97 ? -15.604 -3.830 5.622 1.00 87.31 97 ILE A O 1
ATOM 783 N N . ASN A 1 98 ? -15.986 -5.981 6.129 1.00 75.44 98 ASN A N 1
ATOM 784 C CA . ASN A 1 98 ? -16.728 -5.696 7.350 1.00 75.44 98 ASN A CA 1
ATOM 785 C C . ASN A 1 98 ? -15.766 -5.219 8.458 1.00 75.44 98 ASN A C 1
ATOM 787 O O . ASN A 1 98 ? -14.920 -6.007 8.894 1.00 75.44 98 ASN A O 1
ATOM 791 N N . PRO A 1 99 ? -15.918 -3.990 8.990 1.00 64.50 99 PRO A N 1
ATOM 792 C CA . PRO A 1 99 ? -15.060 -3.477 10.062 1.00 64.50 99 PRO A CA 1
ATOM 793 C C . PRO A 1 99 ? -15.069 -4.367 11.312 1.00 64.50 99 PRO A C 1
ATOM 795 O O . PRO A 1 99 ? -14.066 -4.478 12.015 1.00 64.50 99 PRO A O 1
ATOM 798 N N . ASN A 1 100 ? -16.178 -5.071 11.560 1.00 58.84 100 ASN A N 1
ATOM 799 C CA . ASN A 1 100 ? -16.325 -5.960 12.709 1.00 58.84 100 ASN A CA 1
ATOM 800 C C . ASN A 1 100 ? -15.461 -7.226 12.617 1.00 58.84 100 ASN A C 1
ATOM 802 O O . ASN A 1 100 ? -15.337 -7.938 13.608 1.00 58.84 100 ASN A O 1
ATOM 806 N N . GLU A 1 101 ? -14.871 -7.548 11.462 1.00 59.88 101 GLU A N 1
ATOM 807 C CA . GLU A 1 101 ? -13.868 -8.617 11.374 1.00 59.88 101 GLU A CA 1
ATOM 808 C C . GLU A 1 101 ? -12.497 -8.169 11.894 1.00 59.88 101 GLU A C 1
ATOM 810 O O . GLU A 1 101 ? -11.776 -8.995 12.448 1.00 59.88 101 GLU A O 1
ATOM 815 N N . MET A 1 102 ? -12.174 -6.870 11.823 1.00 54.62 102 MET A N 1
ATOM 816 C CA . MET A 1 102 ? -10.916 -6.312 12.349 1.00 54.62 102 MET A CA 1
ATOM 817 C C . MET A 1 102 ? -10.899 -6.212 13.881 1.00 54.62 102 MET A C 1
ATOM 819 O O . MET A 1 102 ? -9.835 -6.221 14.490 1.00 54.62 102 MET A O 1
ATOM 823 N N . LEU A 1 103 ? -12.076 -6.151 14.513 1.00 53.50 103 LEU A N 1
ATOM 824 C CA . LEU A 1 103 ? -12.230 -5.930 15.957 1.00 53.50 103 LEU A CA 1
ATOM 825 C C . LEU A 1 103 ? -12.326 -7.221 16.789 1.00 53.50 103 LEU A C 1
ATOM 827 O O . LEU A 1 103 ? -12.262 -7.168 18.012 1.00 53.50 103 LEU A O 1
ATOM 831 N N . LYS A 1 104 ? -12.454 -8.397 16.159 1.00 49.88 104 LYS A N 1
ATOM 832 C CA . LYS A 1 104 ? -12.667 -9.678 16.868 1.00 49.88 104 LYS A CA 1
ATOM 833 C C . LYS A 1 104 ? -11.432 -10.238 17.580 1.00 49.88 104 LYS A C 1
ATOM 835 O O . LYS A 1 104 ? -11.552 -11.258 18.251 1.00 49.88 104 LYS A O 1
ATOM 840 N N . GLN A 1 105 ? -10.259 -9.622 17.425 1.00 46.88 105 GLN A N 1
ATOM 841 C CA . GLN A 1 105 ? -9.016 -10.131 18.021 1.00 46.88 105 GLN A CA 1
ATOM 842 C C . GLN A 1 105 ? -8.606 -9.458 19.331 1.00 46.88 105 GLN A C 1
ATOM 844 O O . GLN A 1 105 ? -7.717 -9.965 20.010 1.00 46.88 105 GLN A O 1
ATOM 849 N N . HIS A 1 106 ? -9.270 -8.377 19.735 1.00 44.81 106 HIS A N 1
ATOM 850 C CA . HIS A 1 106 ? -9.195 -7.913 21.114 1.00 44.81 106 HIS A CA 1
ATOM 851 C C . HIS A 1 106 ? -10.475 -8.360 21.802 1.00 44.81 106 HIS A C 1
ATOM 853 O O . HIS A 1 106 ? -11.543 -7.844 21.492 1.00 44.81 106 HIS A O 1
ATOM 859 N N . ASN A 1 107 ? -10.378 -9.322 22.726 1.00 42.72 107 ASN A N 1
ATOM 860 C CA . ASN A 1 107 ? -11.392 -9.443 23.769 1.00 42.72 107 ASN A CA 1
ATOM 861 C C . ASN A 1 107 ? -11.427 -8.075 24.451 1.00 42.72 107 ASN A C 1
ATOM 863 O O . ASN A 1 107 ? -10.429 -7.729 25.094 1.00 42.72 107 ASN A O 1
ATOM 867 N N . PRO A 1 108 ? -12.495 -7.273 24.298 1.00 45.16 108 PRO A N 1
ATOM 868 C CA . PRO A 1 108 ? -12.589 -6.051 25.061 1.00 45.16 108 PRO A CA 1
ATOM 869 C C . PRO A 1 108 ? -12.527 -6.486 26.520 1.00 45.16 108 PRO A C 1
ATOM 871 O O . PRO A 1 108 ? -13.277 -7.373 26.938 1.00 45.16 108 PRO A O 1
ATOM 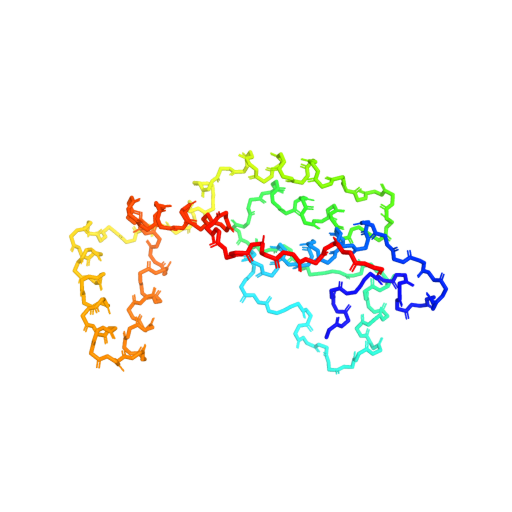874 N N . ILE A 1 109 ? -11.631 -5.883 27.300 1.00 45.97 109 ILE A N 1
ATOM 875 C CA . ILE A 1 109 ? -11.878 -5.801 28.736 1.00 45.97 109 ILE A CA 1
ATOM 876 C C . ILE A 1 109 ? -13.318 -5.289 28.832 1.00 45.97 109 ILE A C 1
ATOM 878 O O . ILE A 1 109 ? -13.648 -4.318 28.147 1.00 45.97 109 ILE A O 1
ATOM 882 N N . GLU A 1 110 ? -14.183 -5.975 29.582 1.00 46.66 110 GLU A N 1
ATOM 883 C CA . GLU A 1 110 ? -15.563 -5.555 29.856 1.00 46.66 110 GLU A CA 1
ATOM 884 C C . GLU A 1 110 ? -15.548 -4.244 30.668 1.00 46.66 110 GLU A C 1
ATOM 886 O O . GLU A 1 110 ? -15.962 -4.169 31.820 1.00 46.66 110 GLU A O 1
ATOM 891 N N . ALA A 1 111 ? -14.996 -3.183 30.093 1.00 56.53 111 ALA A N 1
ATOM 892 C CA . ALA A 1 111 ? -15.093 -1.837 30.585 1.00 56.53 111 ALA A CA 1
ATOM 893 C C . ALA A 1 111 ? -16.471 -1.333 30.158 1.00 56.53 111 ALA A C 1
ATOM 895 O O . ALA A 1 111 ? -16.820 -1.307 28.974 1.00 56.53 111 ALA A O 1
ATOM 896 N N . SER A 1 112 ? -17.272 -0.994 31.168 1.00 62.03 112 SER A N 1
ATOM 897 C CA . SER A 1 112 ? -18.600 -0.410 31.008 1.00 62.03 112 SER A CA 1
ATOM 898 C C . SER A 1 112 ? -18.548 0.759 30.013 1.00 62.03 112 SER A C 1
ATOM 900 O O . SER A 1 112 ? -17.635 1.580 30.117 1.00 62.03 112 SER A O 1
ATOM 902 N N . PRO A 1 113 ? -19.539 0.913 29.116 1.00 63.50 113 PRO A N 1
ATOM 903 C CA . PRO A 1 113 ? -19.656 2.071 28.222 1.00 63.50 113 PRO A CA 1
ATOM 904 C C . PRO A 1 113 ? -19.503 3.428 28.936 1.00 63.50 113 PRO A C 1
ATOM 906 O O . PRO A 1 113 ? -19.024 4.399 28.358 1.00 63.50 113 PRO A O 1
ATOM 909 N N . GLN A 1 114 ? -19.843 3.485 30.227 1.00 69.38 114 GLN A N 1
ATOM 910 C CA . GLN A 1 114 ? -19.697 4.674 31.073 1.00 69.38 114 GLN A CA 1
ATOM 911 C C . GLN A 1 114 ? -18.234 5.081 31.316 1.00 69.38 114 GLN A C 1
ATOM 913 O O . GLN A 1 114 ? -17.947 6.260 31.504 1.00 69.38 114 GLN A O 1
ATOM 918 N N . PHE A 1 115 ? -17.304 4.123 31.311 1.00 78.00 115 PHE A N 1
ATOM 919 C CA . PHE A 1 115 ? -15.877 4.384 31.491 1.00 78.00 115 PHE A CA 1
ATOM 920 C C . PHE A 1 115 ? -15.303 5.149 30.294 1.00 78.00 115 PHE A C 1
ATOM 922 O O . PHE A 1 115 ? -14.620 6.157 30.471 1.00 78.00 115 PHE A O 1
ATOM 929 N N . PHE A 1 116 ? -15.646 4.731 29.074 1.00 71.75 116 PHE A N 1
ATOM 930 C CA . PHE A 1 116 ? -15.173 5.393 27.858 1.00 71.75 116 PHE A CA 1
ATOM 931 C C . PHE A 1 116 ? -15.783 6.780 27.668 1.00 71.75 116 PHE A C 1
ATOM 933 O O . PHE A 1 116 ? -15.071 7.698 27.269 1.00 71.75 116 PHE A O 1
ATOM 940 N N . GLU A 1 117 ? -17.053 6.972 28.028 1.00 78.19 117 GLU A N 1
ATOM 941 C CA . GLU A 1 117 ? -17.668 8.307 28.030 1.00 78.19 117 GLU A CA 1
ATOM 942 C C . GLU A 1 117 ? -16.981 9.264 29.013 1.00 78.19 117 GLU A C 1
ATOM 944 O O . GLU A 1 117 ? -16.759 10.440 28.706 1.00 78.19 117 GLU A O 1
ATOM 949 N N . SER A 1 118 ? -16.554 8.755 30.173 1.00 82.00 118 SER A N 1
ATOM 950 C CA . SER A 1 118 ? -15.749 9.534 31.116 1.00 82.00 118 SER A CA 1
ATOM 951 C C . SER A 1 118 ? -14.396 9.930 30.515 1.00 82.00 118 SER A C 1
ATOM 953 O O . SER A 1 118 ? -14.010 11.095 30.611 1.00 82.00 118 SER A O 1
ATOM 955 N N . LEU A 1 119 ? -13.694 8.995 29.864 1.00 81.25 119 LEU A N 1
ATOM 956 C CA . LEU A 1 119 ? -12.401 9.265 29.223 1.00 81.25 119 LEU A CA 1
ATOM 957 C C . LEU A 1 119 ? -12.524 10.265 28.063 1.00 81.25 119 LEU A C 1
ATOM 959 O O . LEU A 1 119 ? -11.689 11.161 27.951 1.00 81.25 119 LEU A O 1
ATOM 963 N N . ARG A 1 120 ? -13.579 10.168 27.239 1.00 81.81 120 ARG A N 1
ATOM 964 C CA . ARG A 1 120 ? -13.875 11.140 26.167 1.00 81.81 120 ARG A CA 1
ATOM 965 C C . ARG A 1 120 ? -14.127 12.538 26.714 1.00 81.81 120 ARG A C 1
ATOM 967 O O . ARG A 1 120 ? -13.586 13.520 26.212 1.00 81.81 120 ARG A O 1
ATOM 974 N N . THR A 1 121 ? -14.938 12.634 27.763 1.00 86.06 121 THR A N 1
ATOM 975 C CA . THR A 1 121 ? -15.241 13.919 28.404 1.00 86.06 121 THR A CA 1
ATOM 976 C C . THR A 1 121 ? -13.968 14.550 28.973 1.00 86.06 121 THR A C 1
ATOM 978 O O . THR A 1 121 ? -13.752 15.760 28.869 1.00 86.06 121 THR A O 1
ATOM 981 N N . GLU A 1 122 ? -13.095 13.730 29.558 1.00 89.69 122 GLU A N 1
ATOM 982 C CA . GLU A 1 122 ? -11.821 14.179 30.107 1.00 89.69 122 GLU A CA 1
ATOM 983 C C . GLU A 1 122 ? -10.821 14.594 29.015 1.00 89.69 122 GLU A C 1
ATOM 985 O O . GLU A 1 122 ? -10.165 15.631 29.161 1.00 89.69 122 GLU A O 1
ATOM 990 N N . SER A 1 123 ? -10.756 13.866 27.894 1.00 87.12 123 SER A N 1
ATOM 991 C CA . SER A 1 123 ? -9.894 14.224 26.762 1.00 87.12 123 SER A CA 1
ATOM 992 C C . SER A 1 123 ? -10.320 15.551 26.135 1.00 87.12 123 SER A C 1
ATOM 994 O O . SER A 1 123 ? -9.478 16.435 25.967 1.00 87.12 123 SER A O 1
ATOM 996 N N . HIS A 1 124 ? -11.624 15.760 25.912 1.00 83.19 124 HIS A N 1
ATOM 997 C CA . HIS A 1 124 ? -12.167 17.039 25.446 1.00 83.19 124 HIS A CA 1
ATOM 998 C C . HIS A 1 124 ? -11.838 18.181 26.407 1.00 83.19 124 HIS A C 1
ATOM 1000 O O . HIS A 1 124 ? -11.385 19.248 25.995 1.00 83.19 124 HIS A O 1
ATOM 1006 N N . LYS A 1 125 ? -11.993 17.957 27.714 1.00 91.25 125 LYS A N 1
ATOM 1007 C CA . LYS A 1 125 ? -11.655 18.959 28.727 1.00 91.25 125 LYS A CA 1
ATOM 1008 C C . LYS A 1 125 ? -10.171 19.330 28.699 1.00 91.25 125 LYS A C 1
ATOM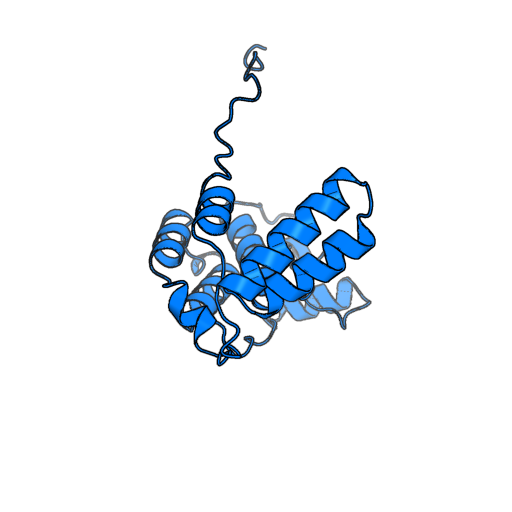 1010 O O . LYS A 1 125 ? -9.839 20.500 28.885 1.00 91.25 125 LYS A O 1
ATOM 1015 N N . PHE A 1 126 ? -9.268 18.370 28.508 1.00 87.69 126 PHE A N 1
ATOM 1016 C CA . PHE A 1 126 ? -7.839 18.667 28.392 1.00 87.69 126 PHE A CA 1
ATOM 1017 C C . PHE A 1 126 ? -7.481 19.351 27.077 1.00 87.69 126 PHE A C 1
ATOM 1019 O O . PHE A 1 126 ? -6.611 20.227 27.093 1.00 87.69 126 PHE A O 1
ATOM 1026 N N . PHE A 1 127 ? -8.181 19.024 25.994 1.00 82.25 127 PHE A N 1
ATOM 1027 C CA . PHE A 1 127 ? -8.031 19.693 24.709 1.00 82.25 127 PHE A CA 1
ATOM 1028 C C . PHE A 1 127 ? -8.383 21.181 24.810 1.00 82.25 127 PHE A C 1
ATOM 1030 O O . PHE A 1 127 ? -7.548 22.026 24.493 1.00 82.25 127 PHE A O 1
ATOM 1037 N N . GLU A 1 128 ? -9.550 21.508 25.378 1.00 83.44 128 GLU A N 1
ATOM 1038 C CA . GLU A 1 128 ? -9.985 22.896 25.620 1.00 83.44 128 GLU A CA 1
ATOM 1039 C C . GLU A 1 128 ? -9.037 23.659 26.562 1.00 83.44 128 GLU A C 1
ATOM 1041 O O . GLU A 1 128 ? -8.917 24.881 26.510 1.00 83.44 128 GLU A O 1
ATOM 1046 N N . GLN A 1 129 ? -8.311 22.941 27.423 1.00 89.31 129 GLN A N 1
ATOM 1047 C CA . GLN A 1 129 ? -7.287 23.511 28.304 1.00 89.31 129 GLN A CA 1
ATOM 1048 C C . GLN A 1 129 ? -5.899 23.628 27.650 1.00 89.31 129 GLN A C 1
ATOM 1050 O O . GLN A 1 129 ? -4.948 24.014 28.333 1.00 89.31 129 GLN A O 1
ATOM 1055 N N . GLY A 1 130 ? -5.742 23.251 26.378 1.00 87.31 130 GLY A N 1
ATOM 1056 C CA . GLY A 1 130 ? -4.459 23.252 25.669 1.00 87.31 130 GLY A CA 1
ATOM 1057 C C . GLY A 1 130 ? -3.456 22.205 26.174 1.00 87.31 130 GLY A C 1
ATOM 1058 O O . GLY A 1 130 ? -2.253 22.326 25.944 1.00 87.31 130 GLY A O 1
ATOM 1059 N N . LYS A 1 131 ? -3.912 21.170 26.891 1.00 88.06 131 LYS A N 1
ATOM 1060 C CA . LYS A 1 131 ? -3.063 20.098 27.440 1.00 88.06 131 LYS A CA 1
ATOM 1061 C C . LYS A 1 131 ? -2.972 18.934 26.455 1.00 88.06 131 LYS A C 1
ATOM 1063 O O . LYS A 1 131 ? -3.450 17.832 26.724 1.00 88.06 131 LYS A O 1
ATOM 1068 N N . PHE A 1 132 ? -2.331 19.183 25.316 1.00 86.75 132 PHE A N 1
ATOM 1069 C CA . PHE A 1 132 ? -2.307 18.256 24.180 1.00 86.75 132 PHE A CA 1
ATOM 1070 C C . PHE A 1 132 ? -1.657 16.902 24.483 1.00 86.75 132 PHE A C 1
ATOM 1072 O O . PHE A 1 132 ? -2.185 15.889 24.051 1.00 86.75 132 PHE A O 1
ATOM 1079 N N . LEU A 1 133 ? -0.580 16.856 25.277 1.00 81.56 133 LEU A N 1
ATOM 1080 C CA . LEU A 1 133 ? 0.063 15.582 25.641 1.00 81.56 133 LEU A CA 1
ATOM 1081 C C . LEU A 1 133 ? -0.888 14.674 26.433 1.00 81.56 133 LEU A C 1
ATOM 1083 O O . LEU A 1 133 ? -1.086 13.525 26.073 1.00 81.56 133 LEU A O 1
ATOM 1087 N N . LYS A 1 134 ? -1.583 15.232 27.432 1.00 84.12 134 LYS A N 1
ATOM 1088 C CA . LYS A 1 134 ? -2.585 14.489 28.217 1.00 84.12 134 LYS A CA 1
ATOM 1089 C C . LYS A 1 134 ? -3.789 14.074 27.382 1.00 84.12 134 LYS A C 1
ATOM 1091 O O . LYS A 1 134 ? -4.393 13.039 27.622 1.00 84.12 134 LYS A O 1
ATOM 1096 N N . THR A 1 135 ? -4.152 14.920 26.426 1.00 83.62 135 THR A N 1
ATOM 1097 C CA . THR A 1 135 ? -5.223 14.633 25.476 1.00 83.62 135 THR A CA 1
ATOM 1098 C C . THR A 1 135 ? -4.839 13.439 24.601 1.00 83.62 135 THR A C 1
ATOM 1100 O O . THR A 1 135 ? -5.642 12.527 24.444 1.00 83.62 135 THR A O 1
ATOM 1103 N N . LEU A 1 136 ? -3.601 13.412 24.094 1.00 83.38 136 LEU A N 1
ATOM 1104 C CA . LEU A 1 136 ? -3.071 12.322 23.279 1.00 83.38 136 LEU A CA 1
ATOM 1105 C C . LEU A 1 136 ? -3.019 11.004 24.058 1.00 83.38 136 LEU A C 1
ATOM 1107 O O . LEU A 1 136 ? -3.511 10.004 23.549 1.00 83.38 136 LEU A O 1
ATOM 1111 N N . ASP A 1 137 ? -2.537 11.024 25.304 1.00 81.88 137 ASP A N 1
ATOM 1112 C CA . ASP A 1 137 ? -2.497 9.837 26.171 1.00 81.88 137 ASP A CA 1
ATOM 1113 C C . ASP A 1 137 ? -3.895 9.212 26.349 1.00 81.88 137 ASP A C 1
ATOM 1115 O O . ASP A 1 137 ? -4.067 7.997 26.261 1.00 81.88 137 ASP A O 1
ATOM 1119 N N . LEU A 1 138 ? -4.922 10.047 26.552 1.00 82.00 138 LEU A N 1
ATOM 1120 C CA . LEU A 1 138 ? -6.307 9.586 26.692 1.00 82.00 138 LEU A CA 1
ATOM 1121 C C . LEU A 1 138 ? -6.888 9.067 25.376 1.00 82.00 138 LEU A C 1
ATOM 1123 O O . LEU A 1 138 ? -7.617 8.077 25.380 1.00 82.00 138 LEU A O 1
ATOM 1127 N N . PHE A 1 139 ? -6.571 9.703 24.247 1.00 81.00 139 PHE A N 1
ATOM 1128 C CA . PHE A 1 139 ? -6.994 9.203 22.940 1.00 81.00 139 PHE A CA 1
ATOM 1129 C C . PHE A 1 139 ? -6.329 7.873 22.598 1.00 81.00 139 PHE A C 1
ATOM 1131 O O . PHE A 1 139 ? -7.004 6.991 22.076 1.00 81.00 139 PHE A O 1
ATOM 1138 N N . GLU A 1 140 ? -5.054 7.682 22.932 1.00 78.31 140 GLU A N 1
ATOM 1139 C CA . GLU A 1 140 ? -4.392 6.387 22.774 1.00 78.31 140 GLU A CA 1
ATOM 1140 C C . GLU A 1 140 ? -5.075 5.295 23.605 1.00 78.31 140 GLU A C 1
ATOM 1142 O O . GLU A 1 140 ? -5.259 4.183 23.113 1.00 78.31 140 GLU A O 1
ATOM 1147 N N . GLU A 1 141 ? -5.501 5.605 24.831 1.00 79.50 141 GLU A N 1
ATOM 1148 C CA . GLU A 1 141 ? -6.220 4.664 25.698 1.00 79.50 141 GLU A CA 1
ATOM 1149 C C . GLU A 1 141 ? -7.621 4.318 25.157 1.00 79.50 141 GLU A C 1
ATOM 1151 O O . GLU A 1 141 ? -8.054 3.162 25.211 1.00 79.50 141 GLU A O 1
ATOM 1156 N N . ILE A 1 142 ? -8.318 5.298 24.573 1.00 77.81 142 ILE A N 1
ATOM 1157 C CA . ILE A 1 142 ? -9.607 5.095 23.893 1.00 77.81 142 ILE A CA 1
ATOM 1158 C C . ILE A 1 142 ? -9.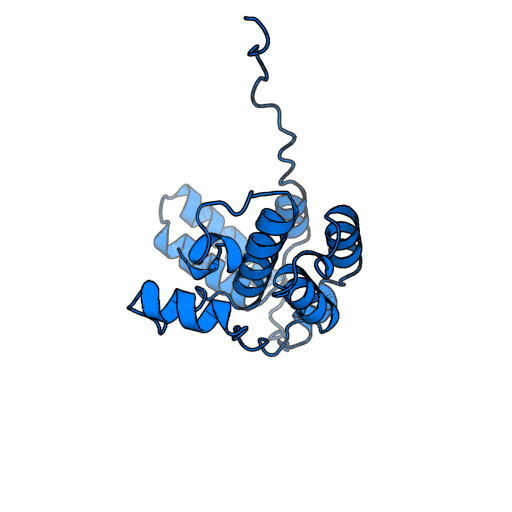419 4.238 22.631 1.00 77.81 142 ILE A C 1
ATOM 1160 O O . ILE A 1 142 ? -10.178 3.293 22.403 1.00 77.81 142 ILE A O 1
ATOM 1164 N N . LEU A 1 143 ? -8.389 4.526 21.828 1.00 71.50 143 LEU A N 1
ATOM 1165 C CA . LEU A 1 143 ? -8.095 3.814 20.583 1.00 71.50 143 LEU A CA 1
ATOM 1166 C C . LEU A 1 143 ? -7.640 2.372 20.827 1.00 71.50 143 LEU A C 1
ATOM 1168 O O . LEU A 1 143 ? -8.061 1.485 20.090 1.00 71.50 143 LEU A O 1
ATOM 1172 N N . LYS A 1 144 ? -6.854 2.110 21.880 1.00 68.00 144 LYS A N 1
ATOM 1173 C CA . LYS A 1 144 ? -6.419 0.751 22.263 1.00 68.00 144 LYS A CA 1
ATOM 1174 C C . LYS A 1 144 ? -7.575 -0.184 22.630 1.00 68.00 144 LYS A C 1
ATOM 1176 O O . LYS A 1 144 ? -7.412 -1.395 22.545 1.00 68.00 144 LYS A O 1
ATOM 1181 N N . ASN A 1 145 ? -8.730 0.357 23.021 1.00 62.44 145 ASN A N 1
ATOM 1182 C CA . ASN A 1 145 ? -9.869 -0.424 23.512 1.00 62.44 145 ASN A CA 1
ATOM 1183 C C . ASN A 1 145 ? -11.091 -0.429 22.568 1.00 62.44 145 ASN A C 1
ATOM 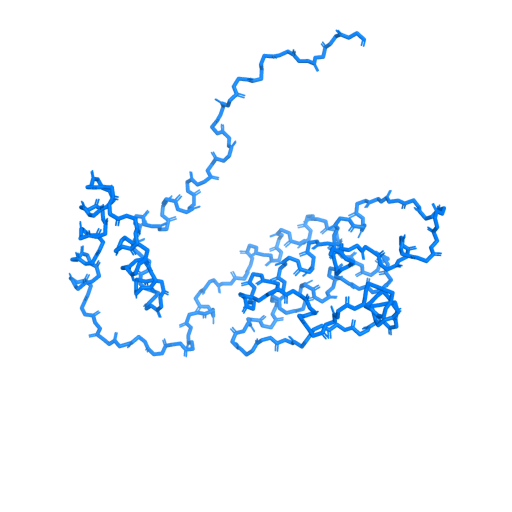1185 O O . ASN A 1 145 ? -12.125 -0.996 22.916 1.00 62.44 145 ASN A O 1
ATOM 1189 N N . CYS A 1 146 ? -10.976 0.186 21.383 1.00 55.53 146 CYS A N 1
ATOM 1190 C CA . CYS A 1 146 ? -11.908 0.139 20.243 1.00 55.53 146 CYS A CA 1
ATOM 1191 C C . CYS A 1 146 ? -13.427 0.091 20.543 1.00 55.53 146 CYS A C 1
ATOM 1193 O O . CYS A 1 146 ? -14.178 -0.555 19.812 1.00 55.53 146 CYS A O 1
ATOM 1195 N N . GLN A 1 147 ? -13.930 0.826 21.537 1.00 55.19 147 GLN A N 1
ATOM 1196 C CA . GLN A 1 147 ? -15.357 1.164 21.606 1.00 55.19 147 GLN A CA 1
ATOM 1197 C C . GLN A 1 147 ? -15.569 2.552 21.005 1.00 55.19 147 GLN A C 1
ATOM 1199 O O . GLN A 1 147 ? -15.757 3.523 21.733 1.00 55.19 147 GLN A O 1
ATOM 1204 N N . LEU A 1 148 ? -15.503 2.671 19.676 1.00 53.47 148 LEU A N 1
ATOM 1205 C CA . LEU A 1 148 ? -15.883 3.906 18.980 1.00 53.47 148 LEU A CA 1
ATOM 1206 C C . LEU A 1 148 ? -17.353 4.216 19.296 1.00 53.47 148 LEU A C 1
ATOM 1208 O O . LEU A 1 148 ? -18.228 3.410 18.971 1.00 53.47 148 LEU A O 1
ATOM 1212 N N . SER A 1 149 ? -17.618 5.364 19.929 1.00 54.78 149 SER A N 1
ATOM 1213 C CA . SER A 1 149 ? -18.982 5.845 20.164 1.00 54.78 149 SER A CA 1
ATOM 1214 C C . SER A 1 149 ? -19.669 6.018 18.813 1.00 54.78 149 SER A C 1
ATOM 1216 O O . SER A 1 149 ? -18.994 6.332 17.827 1.00 54.78 149 SER A O 1
ATOM 1218 N N . PRO A 1 150 ? -20.999 5.862 18.742 1.00 54.34 150 PRO A N 1
ATOM 1219 C CA . PRO A 1 150 ? -21.763 6.255 17.565 1.00 54.34 150 PRO A CA 1
ATOM 1220 C C . PRO A 1 150 ? -21.397 7.656 17.047 1.00 54.34 150 PRO A C 1
ATOM 1222 O O . PRO A 1 150 ? -21.419 7.873 15.841 1.00 54.34 150 PRO A O 1
ATOM 1225 N N . GLU A 1 151 ? -20.997 8.579 17.929 1.00 53.31 151 GLU A N 1
ATOM 1226 C CA . GLU A 1 151 ? -20.547 9.930 17.577 1.00 53.31 151 GLU A CA 1
ATOM 1227 C C . GLU A 1 151 ? -19.139 9.962 16.962 1.00 53.31 151 GLU A C 1
ATOM 1229 O O . GLU A 1 151 ? -18.928 10.678 15.988 1.00 53.31 151 GLU A O 1
ATOM 1234 N N . ASP A 1 152 ? -18.199 9.133 17.431 1.00 54.84 152 ASP A N 1
ATOM 1235 C CA . ASP A 1 152 ? -16.872 9.000 16.806 1.00 54.84 152 ASP A CA 1
ATOM 1236 C C . ASP A 1 152 ? -16.987 8.368 15.414 1.00 54.84 152 ASP A C 1
ATOM 1238 O O . ASP A 1 152 ? -16.284 8.759 14.482 1.00 54.84 152 ASP A O 1
ATOM 1242 N N . GLN A 1 153 ? -17.909 7.412 15.256 1.00 52.50 153 GLN A N 1
ATOM 1243 C CA . GLN A 1 153 ? -18.219 6.809 13.961 1.00 52.50 153 GLN A CA 1
ATOM 1244 C C . GLN A 1 153 ? -18.869 7.832 13.027 1.00 52.50 153 GLN A C 1
ATOM 1246 O O . GLN A 1 153 ? -18.498 7.898 11.857 1.00 52.50 153 GLN A O 1
ATOM 1251 N N . LEU A 1 154 ? -19.783 8.667 13.535 1.00 53.12 154 LEU A N 1
ATOM 1252 C CA . LEU A 1 154 ? -20.381 9.786 12.800 1.00 53.12 154 LEU A CA 1
ATOM 1253 C C . LEU A 1 154 ? -19.347 10.851 12.435 1.00 53.12 154 LEU A C 1
ATOM 1255 O O . LEU A 1 154 ? -19.368 11.336 11.318 1.00 53.12 154 LEU A O 1
ATOM 1259 N N . SER A 1 155 ? -18.416 11.184 13.325 1.00 53.78 155 SER A N 1
ATOM 1260 C CA . SER A 1 155 ? -17.354 12.166 13.083 1.00 53.78 155 SER A CA 1
ATOM 1261 C C . SER A 1 155 ? -16.352 11.667 12.041 1.00 53.78 155 SER A C 1
ATOM 1263 O O . SER A 1 155 ? -16.026 12.391 11.104 1.00 53.78 155 SER A O 1
ATOM 1265 N N . ALA A 1 156 ? -15.929 10.401 12.133 1.00 50.59 156 ALA A N 1
ATOM 1266 C CA . ALA A 1 156 ? -15.043 9.774 11.154 1.00 50.59 156 ALA A CA 1
ATOM 1267 C C . ALA A 1 156 ? -15.717 9.592 9.782 1.00 50.59 156 ALA A C 1
ATOM 1269 O O . ALA A 1 156 ? -15.073 9.769 8.750 1.00 50.59 156 ALA A O 1
ATOM 1270 N N . THR A 1 157 ? -17.017 9.277 9.752 1.00 46.75 157 THR A N 1
ATOM 1271 C CA . THR A 1 157 ? -17.800 9.209 8.502 1.00 46.75 157 THR A CA 1
ATOM 1272 C C . THR A 1 157 ? -18.181 10.594 7.967 1.00 46.75 157 THR A C 1
ATOM 1274 O O . THR A 1 157 ? -18.352 10.746 6.761 1.00 46.75 157 THR A O 1
ATOM 1277 N N . ALA A 1 158 ? -18.234 11.617 8.826 1.00 42.56 158 ALA A N 1
ATOM 1278 C CA . ALA A 1 158 ? -18.430 13.025 8.484 1.00 42.56 158 ALA A CA 1
ATOM 1279 C C . ALA A 1 158 ? -17.129 13.757 8.123 1.00 42.56 158 ALA A C 1
ATOM 1281 O O . ALA A 1 158 ? -17.141 14.986 8.003 1.00 42.56 158 ALA A O 1
ATOM 1282 N N . TRP A 1 159 ? -16.028 13.040 7.850 1.00 46.34 159 TRP A N 1
ATOM 1283 C CA . TRP A 1 159 ? -14.938 13.550 7.003 1.00 46.34 159 TRP A CA 1
ATOM 1284 C C . TRP A 1 159 ? -15.422 13.700 5.553 1.00 46.34 159 TRP A C 1
ATOM 1286 O O . TRP A 1 159 ? -14.833 13.199 4.596 1.00 46.34 159 TRP A O 1
ATOM 1296 N N . ASP A 1 160 ? -16.528 14.418 5.399 1.00 42.34 160 ASP A N 1
ATOM 1297 C CA . ASP A 1 160 ? -17.030 14.920 4.151 1.00 42.34 160 ASP A CA 1
ATOM 1298 C C . ASP A 1 160 ? -16.064 16.010 3.681 1.00 42.34 160 ASP A C 1
ATOM 1300 O O . ASP A 1 160 ? -16.168 17.193 4.015 1.00 42.34 160 ASP A O 1
ATOM 1304 N N . LEU A 1 161 ? -15.068 15.587 2.902 1.00 45.34 161 LEU A N 1
ATOM 1305 C CA . LEU A 1 161 ? -14.162 16.476 2.174 1.00 45.34 161 LEU A CA 1
ATOM 1306 C C . LEU A 1 161 ? -14.911 17.343 1.143 1.00 45.34 161 LEU A C 1
ATOM 1308 O O . LEU A 1 161 ? -14.298 18.220 0.537 1.00 45.34 161 LEU A O 1
ATOM 1312 N N . SER A 1 162 ? -16.225 17.140 0.978 1.00 41.00 162 SER A N 1
ATOM 1313 C CA . SER A 1 162 ? -17.126 17.989 0.195 1.00 41.00 162 SER A CA 1
ATOM 1314 C C . SER A 1 162 ? -17.506 19.287 0.906 1.00 41.00 162 SER A C 1
ATOM 1316 O O . SER A 1 162 ? -18.283 20.067 0.356 1.00 41.00 162 SER A O 1
ATOM 1318 N N . ARG A 1 163 ? -16.963 19.572 2.101 1.00 36.31 163 ARG A N 1
ATOM 1319 C CA . ARG A 1 163 ? -17.090 20.894 2.724 1.00 36.31 163 ARG A CA 1
ATOM 1320 C C . ARG A 1 163 ? -16.266 21.927 1.954 1.00 36.31 163 ARG A C 1
ATOM 1322 O O . ARG A 1 163 ? -15.130 22.243 2.296 1.00 36.31 163 ARG A O 1
ATOM 1329 N N . ASP A 1 164 ? -16.902 22.389 0.888 1.00 47.41 164 ASP A N 1
ATOM 1330 C CA . ASP A 1 164 ? -16.750 23.623 0.132 1.00 47.41 164 ASP A CA 1
ATOM 1331 C C . ASP A 1 164 ? -15.707 24.585 0.728 1.00 47.41 164 ASP A C 1
ATOM 1333 O O . ASP A 1 164 ? -16.001 25.489 1.514 1.00 47.41 164 ASP A O 1
ATOM 1337 N N . ARG A 1 165 ? -14.439 24.374 0.363 1.00 39.31 165 ARG A N 1
ATOM 1338 C CA . ARG A 1 165 ? -13.468 25.464 0.333 1.00 39.31 165 ARG A CA 1
ATOM 1339 C C . ARG A 1 165 ? -13.509 26.017 -1.075 1.00 39.31 165 ARG A C 1
ATOM 1341 O O . ARG A 1 165 ? -12.861 25.461 -1.954 1.00 39.31 165 ARG A O 1
ATOM 1348 N N . GLY A 1 166 ? -14.315 27.068 -1.223 1.00 34.72 166 GLY A N 1
ATOM 1349 C CA . GLY A 1 166 ? -14.460 27.939 -2.385 1.00 34.72 166 GLY A CA 1
ATOM 1350 C C . GLY A 1 166 ? -13.619 27.543 -3.590 1.00 34.72 166 GLY A C 1
ATOM 1351 O O . GLY A 1 166 ? -12.454 27.927 -3.702 1.00 34.72 166 GLY A O 1
ATOM 1352 N N . VAL A 1 167 ? -14.246 26.825 -4.518 1.00 35.34 167 VAL A N 1
ATOM 1353 C CA . VAL A 1 167 ? -13.797 26.799 -5.908 1.00 35.34 167 VAL A CA 1
ATOM 1354 C C . VAL A 1 167 ? -14.180 28.148 -6.518 1.00 35.34 167 VAL A C 1
ATOM 1356 O O . VAL A 1 167 ? -15.144 28.260 -7.265 1.00 35.34 167 VAL A O 1
ATOM 1359 N N . GLU A 1 168 ? -13.434 29.197 -6.176 1.00 36.97 168 GLU A N 1
ATOM 1360 C CA . GLU A 1 168 ? -13.359 30.376 -7.030 1.00 36.97 168 GLU A CA 1
ATOM 1361 C C . GLU A 1 168 ? -12.175 30.197 -7.982 1.00 36.97 168 GLU A C 1
ATOM 1363 O O . GLU A 1 168 ? -11.009 30.320 -7.616 1.00 36.97 168 GLU A O 1
ATOM 1368 N N . ASN A 1 169 ? -12.539 29.867 -9.222 1.00 41.56 169 ASN A N 1
ATOM 1369 C CA . ASN A 1 169 ? -11.864 30.228 -10.464 1.00 41.56 169 ASN A CA 1
ATOM 1370 C C . ASN A 1 169 ? -10.358 29.965 -10.570 1.00 41.56 169 ASN A C 1
ATOM 1372 O O . ASN A 1 169 ? -9.549 30.865 -10.385 1.00 41.56 169 ASN A O 1
ATOM 1376 N N . PHE A 1 170 ? -10.005 28.798 -11.113 1.00 32.84 170 PHE A N 1
ATOM 1377 C CA . PHE A 1 170 ? -8.896 28.713 -12.069 1.00 32.84 170 PHE A CA 1
ATOM 1378 C C . PHE A 1 170 ? -9.265 27.787 -13.232 1.00 32.84 170 PHE A C 1
ATOM 1380 O O . PHE A 1 170 ? -8.787 26.664 -13.365 1.00 32.84 170 PHE A O 1
ATOM 1387 N N . CYS A 1 171 ? -10.135 28.297 -14.099 1.00 38.38 171 CYS A N 1
ATOM 1388 C CA . CYS A 1 171 ? -10.158 27.916 -15.502 1.00 38.38 171 CYS A CA 1
ATOM 1389 C C . CYS A 1 171 ? -10.381 29.195 -16.313 1.00 38.38 171 CYS A C 1
ATOM 1391 O O . CYS A 1 171 ? -11.517 29.603 -16.493 1.00 38.38 171 CYS A O 1
ATOM 1393 N N . GLU A 1 172 ? -9.287 29.867 -16.689 1.00 36.31 172 GLU A N 1
ATOM 1394 C CA . GLU A 1 172 ? -9.185 30.759 -17.855 1.00 36.31 172 GLU A CA 1
ATOM 1395 C C . GLU A 1 172 ? -7.751 31.311 -17.966 1.00 36.31 172 GLU A C 1
ATOM 1397 O O . GLU A 1 172 ? -7.386 32.278 -17.293 1.00 36.31 172 GLU A O 1
ATOM 1402 N N . LYS A 1 173 ? -6.930 30.653 -18.798 1.00 37.00 173 LYS A N 1
ATOM 1403 C CA . LYS A 1 173 ? -6.095 31.209 -19.886 1.00 37.00 173 LYS A CA 1
ATOM 1404 C C . LYS A 1 173 ? -5.053 30.200 -20.356 1.00 37.00 173 LYS A C 1
ATOM 1406 O O . LYS A 1 173 ? -4.341 29.638 -19.498 1.00 37.00 173 LYS A O 1
#